Protein AF-A0A2G2LXF4-F1 (afdb_monomer)

pLDDT: mean 91.12, std 9.27, range [51.69, 97.06]

Foldseek 3Di:
DDAQDQQDPVDFDADPQQAGLRQRAHPVLVVLVPDPPRDSVNSVVRNVNSVVSNVVVVVVPD

Sequence (62 aa):
MIAVTSPCVRNCCLNNSDICLGCFRSLDEILLWGSTDTSNDQKQYISNKAKKRKQDYEQISP

Mean predicted aligned error: 3.73 Å

Secondary structure (DSSP, 8-state):
-PPPPP---S---B-TTSBBTTT--BHHHHHHHHSTT--HHHHHHHHHHHHHHHHHHHHH--

Solvent-accessible surface area (backbone atoms only — not comparable to full-atom values): 3749 Å² total; per-residue (Å²): 136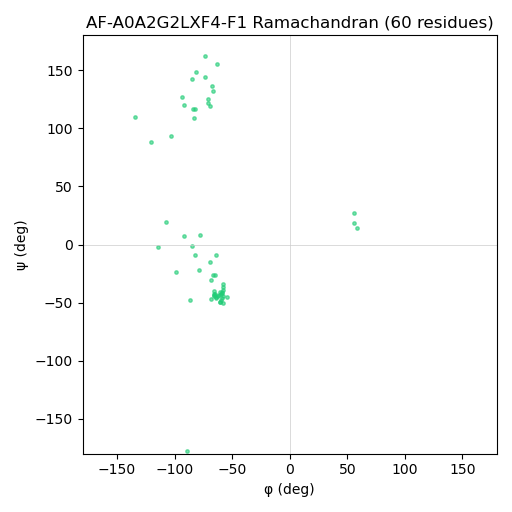,80,81,65,78,77,69,69,72,89,52,86,46,67,46,99,80,42,32,21,78,54,40,34,37,38,56,68,55,53,56,45,68,75,40,90,87,55,47,59,68,55,49,44,51,52,50,53,53,11,51,49,52,43,52,56,48,61,74,71,56,128

Structure (mmCIF, N/CA/C/O backbone):
data_AF-A0A2G2LXF4-F1
#
_entry.id   AF-A0A2G2LXF4-F1
#
loop_
_atom_site.group_PDB
_atom_site.id
_atom_site.type_symbol
_atom_site.label_atom_id
_atom_site.label_alt_id
_atom_site.label_comp_id
_atom_site.label_asym_id
_atom_site.label_entity_id
_atom_site.label_seq_id
_atom_site.pdbx_PDB_ins_code
_atom_site.Cartn_x
_atom_site.Cartn_y
_atom_site.Cartn_z
_atom_site.occupancy
_atom_site.B_iso_or_equiv
_atom_site.auth_seq_id
_atom_site.auth_comp_id
_atom_site.auth_asym_id
_atom_site.auth_atom_id
_atom_site.pdbx_PDB_model_num
ATOM 1 N N . MET A 1 1 ? 14.907 17.432 -8.748 1.00 51.69 1 MET A N 1
ATOM 2 C CA . MET A 1 1 ? 14.286 16.091 -8.806 1.00 51.69 1 MET A CA 1
ATOM 3 C C . MET A 1 1 ? 14.293 15.515 -7.401 1.00 51.69 1 MET A C 1
ATOM 5 O O . MET A 1 1 ? 15.349 15.119 -6.928 1.00 51.69 1 MET A O 1
ATOM 9 N N . ILE A 1 2 ? 13.167 15.578 -6.692 1.00 66.69 2 ILE A N 1
ATOM 10 C CA . ILE A 1 2 ? 13.071 15.057 -5.323 1.00 66.69 2 ILE A CA 1
ATOM 11 C C . ILE A 1 2 ? 12.791 13.560 -5.436 1.00 66.69 2 ILE A C 1
ATOM 13 O O . ILE A 1 2 ? 11.776 13.161 -6.002 1.00 66.69 2 ILE A O 1
ATOM 17 N N . ALA A 1 3 ? 13.713 12.734 -4.952 1.00 78.31 3 ALA A N 1
ATOM 18 C CA . ALA A 1 3 ? 13.496 11.298 -4.872 1.00 78.31 3 ALA A CA 1
ATOM 19 C C . ALA A 1 3 ? 12.458 11.008 -3.778 1.00 78.31 3 ALA A C 1
ATOM 21 O O . ALA A 1 3 ? 12.622 11.432 -2.633 1.00 78.31 3 ALA A O 1
ATOM 22 N N . VAL A 1 4 ? 11.383 10.294 -4.120 1.00 89.62 4 VAL A N 1
ATOM 23 C CA . VAL A 1 4 ? 10.372 9.885 -3.137 1.00 89.62 4 VAL A CA 1
ATOM 24 C C . VAL A 1 4 ? 10.860 8.633 -2.417 1.00 89.62 4 VAL A C 1
ATOM 26 O O . VAL A 1 4 ? 11.023 7.574 -3.026 1.00 89.62 4 VAL A O 1
ATOM 29 N N . THR A 1 5 ? 11.076 8.738 -1.107 1.00 90.69 5 THR A N 1
ATOM 30 C CA . THR A 1 5 ? 11.470 7.597 -0.274 1.00 90.69 5 THR A CA 1
ATOM 31 C C . THR A 1 5 ? 10.337 6.577 -0.176 1.00 90.69 5 THR A C 1
ATOM 33 O O . THR A 1 5 ? 9.173 6.931 0.025 1.00 90.69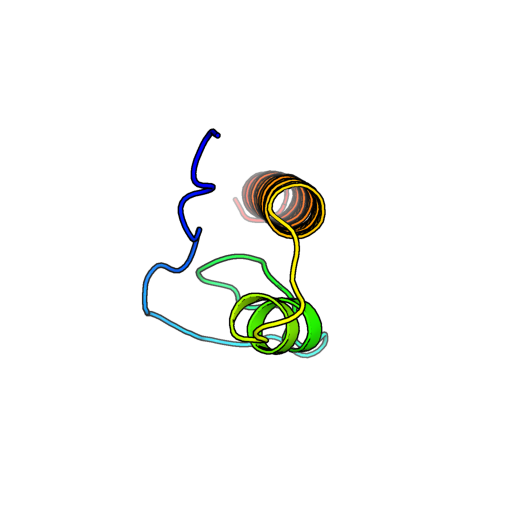 5 THR A O 1
ATOM 36 N N . SER A 1 6 ? 10.683 5.294 -0.298 1.00 90.56 6 SER A N 1
ATOM 37 C CA . SER A 1 6 ? 9.725 4.198 -0.139 1.00 90.56 6 SER A CA 1
ATOM 38 C C . SER A 1 6 ? 9.223 4.114 1.309 1.00 90.56 6 SER A C 1
ATOM 40 O O . SER A 1 6 ? 10.050 4.080 2.219 1.00 90.56 6 SER A O 1
ATOM 42 N N . PRO A 1 7 ? 7.901 4.009 1.551 1.00 91.56 7 PRO A N 1
ATOM 43 C CA . PRO A 1 7 ? 7.340 3.831 2.894 1.00 91.56 7 PRO A CA 1
ATOM 44 C C . PRO A 1 7 ? 7.459 2.382 3.412 1.00 91.56 7 PRO A C 1
ATOM 46 O O . PRO A 1 7 ? 6.857 2.027 4.422 1.00 91.56 7 PRO A O 1
ATOM 49 N N . CYS A 1 8 ? 8.174 1.504 2.700 1.00 94.50 8 CYS A N 1
ATOM 50 C CA . CYS A 1 8 ? 8.281 0.087 3.035 1.00 94.50 8 CYS A CA 1
ATOM 51 C C . CYS A 1 8 ? 9.125 -0.148 4.296 1.00 94.50 8 CYS A C 1
ATOM 53 O O . CYS A 1 8 ? 10.315 0.152 4.313 1.00 94.50 8 CYS A O 1
ATOM 55 N N . VAL A 1 9 ? 8.536 -0.791 5.305 1.00 94.12 9 VAL A N 1
ATOM 56 C CA . VAL A 1 9 ? 9.215 -1.176 6.558 1.00 94.12 9 VAL A CA 1
ATOM 57 C C . VAL A 1 9 ? 9.818 -2.589 6.520 1.00 94.12 9 VAL A C 1
ATOM 59 O O . VAL A 1 9 ? 10.260 -3.095 7.542 1.00 94.12 9 VAL A O 1
ATOM 62 N N . ARG A 1 10 ? 9.815 -3.251 5.351 1.00 92.00 10 ARG A N 1
ATOM 63 C CA . ARG A 1 10 ? 10.299 -4.635 5.135 1.00 92.00 10 ARG A CA 1
ATOM 64 C C . ARG A 1 10 ? 9.654 -5.709 6.027 1.00 92.00 10 ARG A C 1
ATOM 66 O O . ARG A 1 10 ? 10.167 -6.815 6.115 1.00 92.00 10 ARG A O 1
ATOM 73 N N . ASN A 1 11 ? 8.503 -5.406 6.617 1.00 91.00 11 ASN A N 1
ATOM 74 C CA . ASN A 1 11 ? 7.669 -6.351 7.349 1.00 91.00 11 ASN A CA 1
ATOM 75 C C . ASN A 1 11 ? 6.287 -6.396 6.684 1.00 91.00 11 ASN A C 1
ATOM 77 O O . ASN A 1 11 ? 5.421 -5.571 6.982 1.00 91.00 11 ASN A O 1
ATOM 81 N N . CYS A 1 12 ? 6.126 -7.268 5.686 1.00 92.38 12 CYS A N 1
ATOM 82 C CA . CYS A 1 12 ? 4.903 -7.327 4.891 1.00 92.38 12 CYS A CA 1
ATOM 83 C C . CYS A 1 12 ? 3.916 -8.333 5.487 1.00 92.38 12 CYS A C 1
ATOM 85 O O . CYS A 1 12 ? 4.210 -9.521 5.553 1.00 92.38 12 CYS A O 1
ATOM 87 N N . CYS A 1 13 ? 2.735 -7.849 5.863 1.00 94.38 13 CYS A N 1
ATOM 88 C CA . CYS A 1 13 ? 1.579 -8.665 6.212 1.00 94.38 13 CYS A CA 1
ATOM 89 C C . CYS A 1 13 ? 0.368 -8.049 5.510 1.00 94.38 13 CYS A C 1
ATOM 91 O O . CYS A 1 13 ? 0.007 -6.915 5.820 1.00 94.38 13 CYS A O 1
ATOM 93 N N . LEU A 1 14 ? -0.174 -8.721 4.495 1.00 94.94 14 LEU A N 1
ATOM 94 C CA . LEU A 1 14 ? -1.336 -8.237 3.746 1.00 94.94 14 LEU A CA 1
ATOM 95 C C . LEU A 1 14 ? -2.622 -8.638 4.478 1.00 94.94 14 LEU A C 1
ATOM 97 O O . LEU A 1 14 ? -2.700 -9.729 5.037 1.00 94.94 14 LEU A O 1
ATOM 101 N N . ASN A 1 15 ? -3.621 -7.759 4.473 1.00 93.31 15 ASN A N 1
ATOM 102 C CA . ASN A 1 15 ? -4.971 -8.085 4.931 1.00 93.31 15 ASN A CA 1
ATOM 103 C C . ASN A 1 15 ? -5.841 -8.633 3.781 1.00 93.31 15 ASN A C 1
ATOM 105 O O . ASN A 1 15 ? -5.393 -8.731 2.643 1.00 93.31 15 ASN A O 1
ATOM 109 N N . ASN A 1 16 ? -7.115 -8.924 4.062 1.00 94.25 16 ASN A N 1
ATOM 110 C CA . ASN A 1 16 ? -8.075 -9.451 3.076 1.00 94.25 16 ASN A CA 1
ATOM 111 C C . ASN A 1 16 ? -8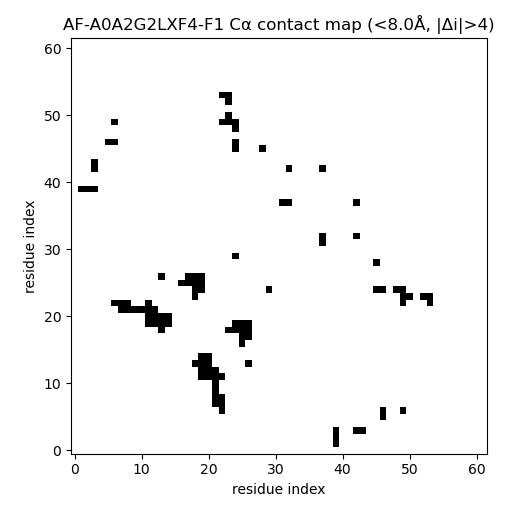.398 -8.490 1.915 1.00 94.25 16 ASN A C 1
ATOM 113 O O . ASN A 1 16 ? -9.102 -8.868 0.986 1.00 94.25 16 ASN A O 1
ATOM 117 N N . SER A 1 17 ? -7.950 -7.239 1.988 1.00 94.06 17 SER A N 1
ATOM 118 C CA . SER A 1 17 ? -8.092 -6.235 0.928 1.00 94.06 17 SER A CA 1
ATOM 119 C C . SER A 1 17 ? -6.757 -5.952 0.237 1.00 94.06 17 SER A C 1
ATOM 121 O O . SER A 1 17 ? -6.585 -4.883 -0.349 1.00 94.06 17 SER A O 1
ATOM 123 N N . ASP A 1 18 ? -5.790 -6.863 0.376 1.00 95.94 18 ASP A N 1
ATOM 124 C CA . ASP A 1 18 ? -4.436 -6.757 -0.166 1.00 95.94 18 ASP A CA 1
ATOM 125 C C . ASP A 1 18 ? -3.698 -5.485 0.266 1.00 95.94 18 ASP A C 1
ATOM 127 O O . ASP A 1 18 ? -2.806 -4.994 -0.428 1.00 95.94 18 ASP A O 1
ATOM 131 N N . ILE A 1 19 ? -4.045 -4.933 1.433 1.00 95.75 19 ILE A N 1
ATOM 132 C CA . ILE A 1 19 ? -3.339 -3.803 2.035 1.00 95.75 19 ILE A CA 1
ATOM 133 C C . ILE A 1 19 ? -2.293 -4.330 3.007 1.00 95.75 19 ILE A C 1
ATOM 135 O O . ILE A 1 19 ? -2.596 -5.081 3.932 1.00 95.75 19 ILE A O 1
ATOM 139 N N . CYS A 1 20 ? -1.052 -3.889 2.829 1.00 96.62 20 CYS A N 1
ATOM 140 C CA . CYS A 1 20 ? 0.039 -4.195 3.740 1.00 96.62 20 CYS A CA 1
ATOM 141 C C . CYS A 1 20 ? -0.160 -3.471 5.074 1.00 96.62 20 CYS A C 1
ATOM 143 O O . CYS A 1 20 ? -0.108 -2.250 5.115 1.00 96.62 20 CYS A O 1
ATOM 145 N N . LEU A 1 21 ? -0.286 -4.194 6.179 1.00 94.44 21 LEU A N 1
ATOM 146 C CA . LEU A 1 21 ? -0.428 -3.630 7.526 1.00 94.44 21 LEU A CA 1
ATOM 147 C C . LEU A 1 21 ? 0.854 -2.947 8.043 1.00 94.44 21 LEU A C 1
ATOM 149 O O . LEU A 1 2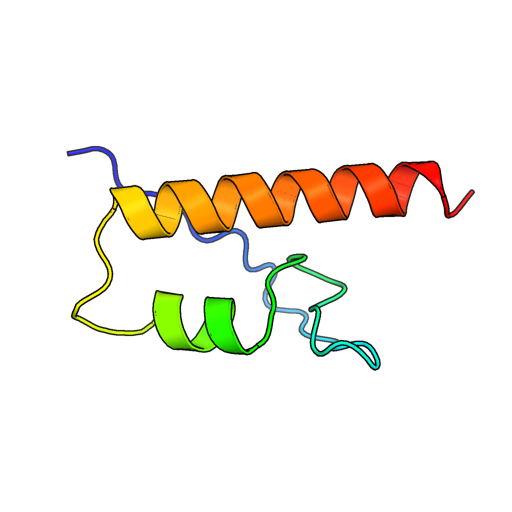1 ? 0.810 -2.199 9.010 1.00 94.44 21 LEU A O 1
ATOM 153 N N . GLY A 1 22 ? 2.005 -3.186 7.402 1.00 94.50 22 GLY A N 1
ATOM 154 C CA . GLY A 1 22 ? 3.271 -2.538 7.759 1.00 94.50 22 GLY A CA 1
ATOM 155 C C . GLY A 1 22 ? 3.479 -1.185 7.071 1.00 94.50 22 GLY A C 1
ATOM 156 O O . GLY A 1 22 ? 3.860 -0.207 7.708 1.00 94.50 22 GLY A O 1
ATOM 157 N N . CYS A 1 23 ? 3.254 -1.121 5.753 1.00 95.94 23 CYS A N 1
ATOM 158 C CA . CYS A 1 23 ? 3.501 0.089 4.950 1.00 95.94 23 CYS A CA 1
ATOM 159 C C . CYS A 1 23 ? 2.245 0.730 4.351 1.00 95.94 23 CYS A C 1
ATOM 161 O O . CYS A 1 23 ? 2.359 1.749 3.677 1.00 95.94 23 CYS A O 1
ATOM 163 N N . PHE A 1 24 ? 1.071 0.134 4.565 1.00 96.69 24 PHE A N 1
ATOM 164 C CA . PHE A 1 24 ? -0.255 0.618 4.160 1.00 96.69 24 PHE A CA 1
ATOM 165 C C . PHE A 1 24 ? -0.456 0.851 2.656 1.00 96.69 24 PHE A C 1
ATOM 167 O O . PHE A 1 24 ? -1.451 1.443 2.237 1.00 96.69 24 PHE A O 1
ATOM 174 N N . ARG A 1 25 ? 0.453 0.338 1.822 1.00 97.06 25 ARG A N 1
ATOM 175 C CA . ARG A 1 25 ? 0.273 0.227 0.368 1.00 97.06 25 ARG A CA 1
ATOM 176 C C . ARG A 1 25 ? -0.552 -1.012 0.029 1.00 97.06 25 ARG A C 1
ATOM 178 O O . ARG A 1 25 ? -0.446 -2.015 0.736 1.00 97.06 25 ARG A O 1
ATOM 185 N N . SER A 1 26 ? -1.328 -0.949 -1.048 1.00 97.06 26 SER A N 1
ATOM 186 C CA . SER A 1 26 ? -1.928 -2.151 -1.635 1.00 97.06 26 SER A CA 1
ATOM 187 C C . SER A 1 26 ? -0.877 -2.989 -2.366 1.00 97.06 26 SER A C 1
ATOM 189 O O . SER A 1 26 ? 0.192 -2.477 -2.710 1.00 97.06 26 SER A O 1
ATOM 191 N N . LEU A 1 27 ? -1.176 -4.259 -2.637 1.00 95.62 27 LEU A N 1
ATOM 192 C CA . LEU A 1 27 ? -0.325 -5.119 -3.460 1.00 95.62 27 LEU A CA 1
ATOM 193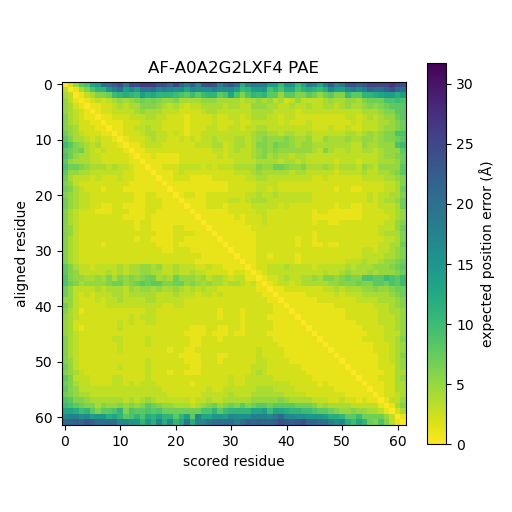 C C . LEU A 1 27 ? -0.036 -4.487 -4.832 1.00 95.62 27 LEU A C 1
ATOM 195 O O . LEU A 1 27 ? 1.127 -4.393 -5.221 1.00 95.62 27 LEU A O 1
ATOM 199 N N . ASP A 1 28 ? -1.054 -3.940 -5.498 1.00 96.19 28 ASP A N 1
ATOM 200 C CA . ASP A 1 28 ? -0.890 -3.236 -6.779 1.00 96.19 28 ASP A CA 1
ATOM 201 C C . ASP A 1 28 ? 0.070 -2.047 -6.672 1.00 96.19 28 ASP A C 1
ATOM 203 O O . ASP A 1 28 ? 0.933 -1.843 -7.521 1.00 96.19 28 ASP A O 1
ATOM 207 N N . GLU A 1 29 ? -0.032 -1.268 -5.592 1.00 96.50 29 GLU A N 1
ATOM 208 C CA . GLU A 1 29 ? 0.849 -0.127 -5.336 1.00 96.50 29 GLU A CA 1
ATOM 209 C C . GLU A 1 29 ? 2.290 -0.577 -5.034 1.00 96.50 29 GLU A C 1
ATOM 211 O O . GLU A 1 29 ? 3.242 0.144 -5.348 1.00 96.50 29 GLU A O 1
ATOM 216 N N . ILE A 1 30 ? 2.477 -1.760 -4.438 1.00 95.56 30 ILE A N 1
ATOM 217 C CA . ILE A 1 30 ? 3.796 -2.368 -4.211 1.00 95.56 30 ILE A CA 1
ATOM 218 C C . ILE A 1 30 ? 4.428 -2.784 -5.544 1.00 95.56 30 ILE A C 1
ATOM 220 O O . ILE A 1 30 ? 5.596 -2.457 -5.773 1.00 95.56 30 ILE A O 1
ATOM 224 N N . LEU A 1 31 ? 3.666 -3.450 -6.417 1.00 94.44 31 LEU A N 1
ATOM 225 C CA . LEU A 1 31 ? 4.113 -3.868 -7.751 1.00 94.44 31 LEU A CA 1
ATOM 226 C C . LEU A 1 31 ? 4.434 -2.655 -8.634 1.00 94.44 31 LEU A C 1
ATOM 228 O O . LEU A 1 31 ? 5.515 -2.569 -9.225 1.00 94.44 31 LEU A O 1
ATOM 232 N N . LEU A 1 32 ? 3.540 -1.664 -8.640 1.00 94.75 32 LEU A N 1
ATOM 233 C CA . LEU A 1 32 ? 3.728 -0.423 -9.381 1.00 94.75 32 LEU A CA 1
ATOM 234 C C . LEU A 1 32 ? 4.976 0.322 -8.893 1.00 94.75 32 LEU A C 1
ATOM 236 O O . LEU A 1 32 ? 5.763 0.788 -9.705 1.00 94.75 32 LEU A O 1
ATOM 240 N N . TRP A 1 33 ? 5.248 0.385 -7.587 1.00 94.19 33 TRP A N 1
ATOM 241 C CA . TRP A 1 33 ? 6.437 1.082 -7.077 1.00 94.19 33 TRP A CA 1
ATOM 242 C C . TRP A 1 33 ? 7.766 0.551 -7.641 1.00 94.19 33 TRP A C 1
ATOM 244 O O . TRP A 1 33 ? 8.700 1.334 -7.835 1.00 94.19 33 TRP A O 1
ATOM 254 N N . GLY A 1 34 ? 7.859 -0.765 -7.859 1.00 90.94 34 GLY A N 1
ATOM 255 C CA . GLY A 1 34 ? 9.048 -1.429 -8.404 1.00 90.94 34 GLY A CA 1
ATOM 256 C C . GLY A 1 34 ? 9.162 -1.368 -9.928 1.00 90.94 34 GLY A C 1
ATOM 257 O O . GLY A 1 34 ? 10.205 -1.733 -10.465 1.00 90.94 34 GLY A O 1
ATOM 258 N N . SER A 1 35 ? 8.118 -0.905 -10.616 1.00 93.62 35 SER A N 1
ATOM 259 C CA . SER A 1 35 ? 8.092 -0.809 -12.076 1.00 93.62 35 SER A CA 1
ATOM 260 C C . SER A 1 35 ? 8.966 0.347 -12.572 1.00 93.62 35 SER A C 1
ATOM 262 O O . SER A 1 35 ? 9.040 1.408 -11.943 1.00 93.62 35 SER A O 1
ATOM 264 N N . THR A 1 36 ? 9.627 0.151 -13.714 1.00 88.75 36 THR A N 1
ATOM 265 C CA . THR A 1 36 ? 10.510 1.153 -14.339 1.00 88.75 36 THR A CA 1
ATOM 266 C C . THR A 1 36 ? 9.757 2.386 -14.830 1.00 88.75 36 THR A C 1
ATOM 268 O O . THR A 1 36 ? 10.326 3.473 -14.853 1.00 88.75 36 THR A O 1
ATOM 271 N N . ASP A 1 37 ? 8.472 2.230 -15.148 1.00 91.56 37 ASP A N 1
ATOM 272 C CA . ASP A 1 37 ? 7.625 3.283 -15.723 1.00 91.56 37 ASP A CA 1
ATOM 273 C C . ASP A 1 37 ? 7.001 4.206 -14.665 1.00 91.56 37 ASP A C 1
ATOM 275 O O . ASP A 1 37 ? 6.284 5.154 -14.985 1.00 91.56 37 ASP A O 1
ATOM 279 N N . THR A 1 38 ? 7.270 3.948 -13.383 1.00 91.50 38 THR A N 1
ATOM 280 C CA . THR A 1 38 ? 6.619 4.667 -12.289 1.00 91.50 38 THR A CA 1
ATOM 281 C C . THR A 1 38 ? 7.309 5.994 -12.004 1.00 91.50 38 THR A C 1
ATOM 283 O O . THR A 1 38 ? 8.393 6.049 -11.406 1.00 91.50 38 THR A O 1
ATOM 286 N N . SER A 1 39 ? 6.621 7.076 -12.369 1.00 93.38 39 SER A N 1
ATOM 287 C CA . SER A 1 39 ? 7.049 8.457 -12.138 1.00 93.38 39 SER A CA 1
ATOM 288 C C . SER A 1 39 ? 7.162 8.797 -10.644 1.00 93.38 39 SER A C 1
ATOM 290 O O . SER A 1 39 ? 6.481 8.222 -9.789 1.00 93.38 39 SER A O 1
ATOM 292 N N . ASN A 1 40 ? 7.988 9.796 -10.318 1.00 92.69 40 ASN A N 1
ATOM 293 C CA . ASN A 1 40 ? 8.057 10.357 -8.967 1.00 92.69 40 ASN A CA 1
ATOM 294 C C . ASN A 1 40 ? 6.701 10.899 -8.492 1.00 92.69 40 ASN A C 1
ATOM 296 O O . ASN A 1 40 ? 6.378 10.726 -7.320 1.00 92.69 40 ASN A O 1
ATOM 300 N N . ASP A 1 41 ? 5.879 11.456 -9.384 1.00 93.69 41 ASP A N 1
ATOM 301 C CA . ASP A 1 41 ? 4.544 11.952 -9.022 1.00 93.69 41 ASP A CA 1
ATOM 302 C C . ASP A 1 41 ? 3.619 10.801 -8.602 1.00 93.69 41 ASP A C 1
ATOM 304 O O . ASP A 1 41 ? 2.905 10.892 -7.602 1.00 93.69 41 ASP A O 1
ATOM 308 N N . GLN A 1 42 ? 3.696 9.663 -9.302 1.00 94.44 42 GLN A N 1
ATOM 309 C CA . GLN A 1 42 ? 2.960 8.450 -8.932 1.00 94.44 42 GLN A CA 1
ATOM 310 C C . GLN A 1 42 ? 3.460 7.890 -7.599 1.00 94.44 42 GLN A C 1
ATOM 312 O O . GLN A 1 42 ? 2.656 7.549 -6.732 1.00 94.44 42 GLN A O 1
ATOM 317 N N . LYS A 1 43 ? 4.781 7.849 -7.386 1.00 94.88 43 LYS A N 1
ATOM 318 C CA . LYS A 1 43 ? 5.368 7.444 -6.098 1.00 94.88 43 LYS A CA 1
ATOM 319 C C . LYS A 1 43 ? 4.901 8.357 -4.966 1.00 94.88 43 LYS A C 1
ATOM 321 O O . LYS A 1 43 ? 4.534 7.877 -3.893 1.00 94.88 43 LYS A O 1
ATOM 326 N N . GLN A 1 44 ? 4.855 9.665 -5.193 1.00 95.12 44 GLN A N 1
ATOM 327 C CA . GLN A 1 44 ? 4.367 10.620 -4.204 1.00 95.12 44 GLN A CA 1
ATOM 328 C C . GLN A 1 44 ? 2.883 10.400 -3.896 1.00 95.12 44 GLN A C 1
ATOM 330 O O . GLN A 1 44 ? 2.505 10.340 -2.725 1.00 95.12 44 GLN A O 1
ATOM 335 N N . TYR A 1 45 ? 2.060 10.203 -4.926 1.00 95.38 45 TYR A N 1
ATOM 336 C CA . TYR A 1 45 ? 0.642 9.885 -4.776 1.00 95.38 45 TYR A CA 1
ATOM 337 C C . TYR A 1 45 ? 0.420 8.608 -3.950 1.00 95.38 45 TYR A C 1
ATOM 339 O O . TYR A 1 45 ? -0.316 8.632 -2.960 1.00 95.38 45 TYR A O 1
ATOM 347 N N . ILE A 1 46 ? 1.115 7.517 -4.291 1.00 95.88 46 ILE A N 1
ATOM 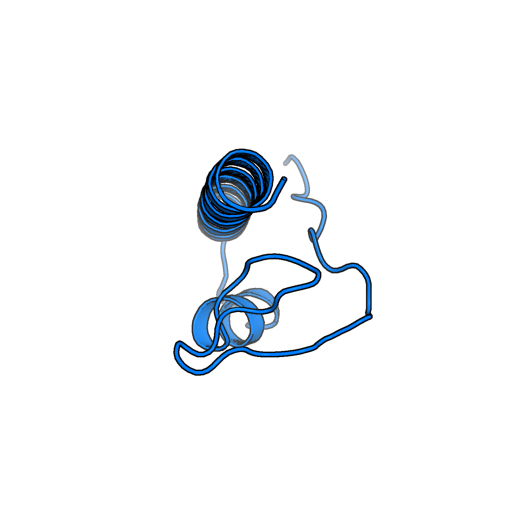348 C CA . ILE A 1 46 ? 1.058 6.241 -3.560 1.00 95.88 46 ILE A CA 1
ATOM 349 C C . ILE A 1 46 ? 1.480 6.433 -2.099 1.00 95.88 46 ILE A C 1
ATOM 351 O O . ILE A 1 46 ? 0.801 5.960 -1.188 1.00 95.88 46 ILE A O 1
ATOM 355 N N . SER A 1 47 ? 2.581 7.152 -1.862 1.00 95.31 47 SER A N 1
ATOM 356 C CA . SER A 1 47 ? 3.098 7.415 -0.514 1.00 95.31 47 SER A CA 1
ATOM 357 C C . SER A 1 47 ? 2.092 8.194 0.338 1.00 95.31 47 SER A C 1
ATOM 359 O O . SER A 1 47 ? 1.838 7.831 1.487 1.00 95.31 47 SER A O 1
ATOM 361 N N . ASN A 1 48 ? 1.449 9.216 -0.232 1.00 95.44 48 ASN A N 1
ATOM 362 C CA . ASN A 1 48 ? 0.430 10.003 0.463 1.00 95.44 48 ASN A CA 1
ATOM 363 C C . ASN A 1 48 ? -0.817 9.171 0.790 1.00 95.44 48 ASN A C 1
ATOM 365 O O . ASN A 1 48 ? -1.337 9.248 1.904 1.00 95.44 48 ASN A O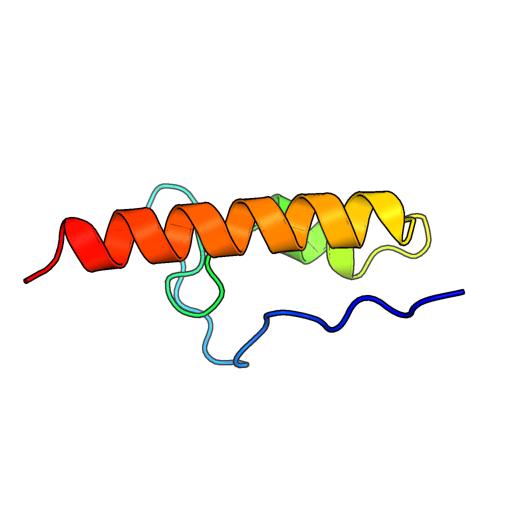 1
ATOM 369 N N . LYS A 1 49 ? -1.273 8.335 -0.147 1.00 96.38 49 LYS A N 1
ATOM 370 C CA . LYS A 1 49 ? -2.427 7.451 0.060 1.00 96.38 49 LYS A CA 1
ATOM 371 C C . LYS A 1 49 ? -2.152 6.400 1.138 1.00 96.38 49 LYS A C 1
ATOM 373 O O . LYS A 1 49 ? -2.996 6.187 2.005 1.00 96.38 49 LYS A O 1
ATOM 378 N N . ALA A 1 50 ? -0.961 5.803 1.131 1.00 95.81 50 ALA A N 1
ATOM 379 C CA . ALA A 1 50 ? -0.531 4.859 2.158 1.00 95.81 50 ALA A CA 1
ATOM 380 C C . ALA A 1 50 ? -0.456 5.511 3.548 1.00 95.81 50 ALA A C 1
ATOM 382 O O . ALA A 1 50 ? -0.968 4.952 4.516 1.00 95.81 50 ALA A O 1
ATOM 383 N N . LYS A 1 51 ? 0.102 6.727 3.648 1.00 94.88 51 LYS A N 1
ATOM 384 C CA . LYS A 1 51 ? 0.109 7.502 4.902 1.00 94.88 51 LYS A CA 1
ATOM 385 C C . LYS A 1 51 ? -1.299 7.752 5.429 1.00 94.88 51 LYS A C 1
ATOM 387 O O . LYS A 1 51 ? -1.529 7.555 6.615 1.00 94.88 51 LYS A O 1
ATOM 392 N N . LYS A 1 52 ? -2.235 8.131 4.555 1.00 95.62 52 LYS A N 1
ATOM 393 C CA . LYS A 1 52 ? -3.629 8.352 4.948 1.00 95.62 52 LYS A CA 1
ATOM 394 C C . LYS A 1 52 ? -4.267 7.078 5.508 1.00 95.62 52 LYS A C 1
ATOM 396 O O . LYS A 1 52 ? -4.778 7.105 6.617 1.00 95.62 52 LYS A O 1
ATOM 401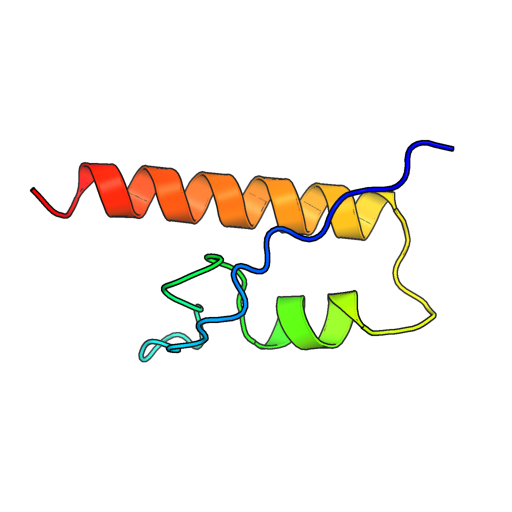 N N . ARG A 1 53 ? -4.140 5.943 4.807 1.00 95.31 53 ARG A N 1
ATOM 402 C CA . ARG A 1 53 ? -4.648 4.648 5.303 1.00 95.31 53 ARG A CA 1
ATOM 403 C C . ARG A 1 53 ? -4.046 4.263 6.657 1.00 95.31 53 ARG A C 1
ATOM 405 O O . ARG A 1 53 ? -4.754 3.716 7.493 1.00 95.31 53 ARG A O 1
ATOM 412 N N . LYS A 1 54 ? -2.753 4.537 6.864 1.00 94.19 54 LYS A N 1
ATOM 413 C CA . LYS A 1 54 ? -2.084 4.308 8.149 1.00 94.19 54 LYS A CA 1
ATOM 414 C C . LYS A 1 54 ? -2.725 5.126 9.267 1.00 94.19 54 LYS A C 1
ATOM 416 O O . LYS A 1 54 ? -3.057 4.563 10.301 1.00 94.19 54 LYS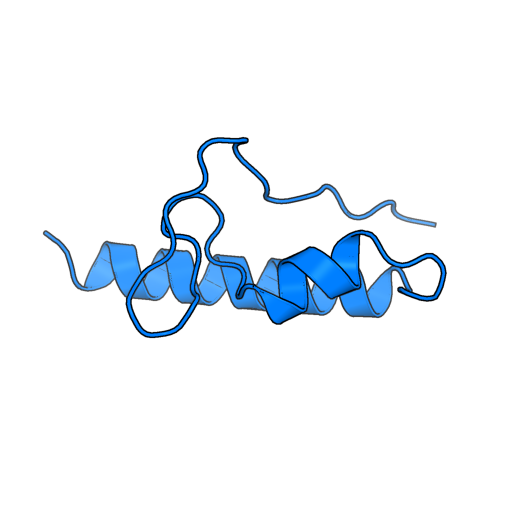 A O 1
ATOM 421 N N . GLN A 1 55 ? -2.917 6.424 9.039 1.00 94.31 55 GLN A N 1
ATOM 422 C CA . GLN A 1 55 ? -3.559 7.312 10.009 1.00 94.31 55 GLN A CA 1
ATOM 423 C C . GLN A 1 55 ? -4.977 6.839 10.327 1.00 94.31 55 GLN A C 1
ATOM 425 O O . GLN A 1 55 ? -5.312 6.688 11.495 1.00 94.31 55 GLN A O 1
ATOM 430 N N . ASP A 1 56 ? -5.774 6.533 9.302 1.00 93.00 56 ASP A N 1
ATOM 431 C CA . ASP A 1 56 ? -7.145 6.047 9.478 1.00 93.00 56 ASP A CA 1
ATOM 432 C C . ASP A 1 56 ? -7.175 4.751 10.315 1.00 93.00 56 ASP A C 1
ATOM 434 O O . ASP A 1 56 ? -8.000 4.610 11.213 1.00 93.00 56 ASP A O 1
ATOM 438 N N . TYR A 1 57 ? -6.238 3.826 10.079 1.00 90.69 57 TYR A N 1
ATOM 439 C CA . TYR A 1 57 ? -6.118 2.582 10.846 1.00 90.69 57 TYR A CA 1
ATOM 440 C C . TYR A 1 57 ? -5.727 2.821 12.313 1.00 90.69 57 TYR A C 1
ATOM 442 O O . TYR A 1 57 ? -6.329 2.239 13.213 1.00 90.69 57 TYR A O 1
ATOM 450 N N . GLU A 1 58 ? -4.754 3.701 12.563 1.00 89.00 58 GLU A N 1
ATOM 451 C CA . GLU A 1 58 ? -4.310 4.073 13.916 1.00 89.00 58 GLU A CA 1
ATOM 452 C C . GLU A 1 58 ? -5.402 4.794 14.720 1.00 89.00 58 GLU A C 1
ATOM 454 O O . GLU A 1 58 ? -5.397 4.733 15.943 1.00 89.00 58 GLU A O 1
ATOM 459 N N . GLN A 1 59 ? -6.350 5.471 14.064 1.00 83.69 59 GLN A N 1
ATOM 460 C CA . GLN A 1 59 ? -7.495 6.085 14.748 1.00 83.69 59 GLN A CA 1
ATOM 461 C C . GLN A 1 59 ? -8.604 5.081 15.107 1.00 83.69 59 GLN A C 1
ATOM 463 O O . GLN A 1 59 ? -9.410 5.365 15.990 1.00 83.69 59 GLN A O 1
ATOM 468 N N . ILE A 1 60 ? -8.676 3.932 14.427 1.00 81.12 60 ILE A N 1
ATOM 469 C CA . ILE A 1 60 ? -9.753 2.937 14.598 1.00 81.12 60 ILE A CA 1
ATOM 470 C C . ILE A 1 60 ? -9.330 1.779 15.519 1.00 81.12 60 ILE A C 1
ATOM 472 O O . ILE A 1 60 ? -10.192 1.133 16.115 1.00 81.12 60 ILE A O 1
ATOM 476 N N . SER A 1 61 ? -8.028 1.515 15.659 1.00 64.50 61 SER A N 1
ATOM 477 C CA . SER A 1 61 ? -7.478 0.473 16.536 1.00 64.50 61 SER A CA 1
ATOM 478 C C . SER A 1 61 ? -6.895 1.090 17.821 1.00 64.50 61 SER A C 1
ATOM 480 O O . SER A 1 61 ? -5.730 1.487 17.787 1.00 64.50 61 SER A O 1
ATOM 482 N N . PRO A 1 62 ? -7.665 1.195 18.926 1.00 53.12 62 PRO A N 1
ATOM 483 C CA . PRO A 1 62 ? -7.142 1.620 20.227 1.00 53.12 62 PRO A CA 1
ATOM 484 C C . PRO A 1 62 ? -6.152 0.616 20.834 1.00 53.12 62 PRO A C 1
ATOM 486 O O . PRO A 1 62 ? -6.236 -0.591 20.504 1.00 53.12 62 PRO A O 1
#

Radius of gyration: 11.81 Å; Cα contacts (8 Å, |Δi|>4): 54; chains: 1; bounding box: 24×26×36 Å